Protein AF-V4VYZ8-F1 (afdb_monomer_lite)

Secondary structure (DSSP, 8-state):
-HHHHHHTTTT-B-TTS-B-----SSHIIIIIHHHTTBPTTSS--EEEEEEEEESS---HHHHIIIIITSSHHHHHHHT-TT-SEEEEEEEEETTEEEEEEEEE-SPTT--PPBTGGGPPP--SS-SSSS-SS----------SSHHHHHHHHHHHHHHHHHHHHTT-

Foldseek 3Di:
DLQVQCVQQAPQADPVQARPDDDFQQCVQVPQCVVFQWDPPQWFGKGKDWFGKDLDDDDPVCCCCVTQPVDPVSVVVVVDPQFDDKDKDWDDDDRMITIMMMTGNTDPPTDTAGHPRRDTDDDLADRPDDHRHGPPPPPPPPDPPPPVVVVVVVVVVVVVVVVVVVVD

Organism: Citrus clementina (NCBI:txid85681)

Radius of gyration: 27.03 Å; chains: 1; bounding box: 76×63×49 Å

pLDDT: mean 80.2, std 10.97, range [46.59, 92.06]

Structure (mmCIF, N/CA/C/O backbone):
data_AF-V4VYZ8-F1
#
_entry.id   AF-V4VYZ8-F1
#
loop_
_atom_site.group_PDB
_atom_site.id
_atom_site.type_symbol
_atom_site.label_atom_id
_atom_site.label_alt_id
_atom_site.label_comp_id
_atom_site.label_asym_id
_atom_site.label_entity_id
_atom_site.label_seq_id
_atom_site.pdbx_PDB_ins_code
_atom_site.Cartn_x
_atom_site.Cartn_y
_atom_site.Cartn_z
_atom_site.occupancy
_atom_site.B_iso_or_equiv
_atom_site.auth_seq_id
_atom_site.auth_comp_id
_atom_site.auth_asym_id
_atom_site.auth_atom_id
_atom_site.pdbx_PDB_model_num
ATOM 1 N N . MET A 1 1 ? 2.448 -3.365 -4.002 1.00 84.00 1 MET A N 1
ATOM 2 C CA . MET A 1 1 ? 1.424 -2.554 -4.696 1.00 84.00 1 MET A CA 1
ATOM 3 C C . MET A 1 1 ? 0.827 -1.439 -3.839 1.00 84.00 1 MET A C 1
ATOM 5 O O . MET A 1 1 ? 0.360 -0.461 -4.404 1.00 84.00 1 MET A O 1
ATOM 9 N N . ALA A 1 2 ? 0.881 -1.515 -2.498 1.00 87.19 2 ALA A N 1
ATOM 10 C CA . ALA A 1 2 ? 0.388 -0.448 -1.611 1.00 87.19 2 ALA A CA 1
ATOM 11 C C . ALA A 1 2 ? 0.913 0.956 -1.974 1.00 87.19 2 ALA A C 1
ATOM 13 O O . ALA A 1 2 ? 0.204 1.947 -1.817 1.00 87.19 2 ALA A O 1
ATOM 14 N N . LEU A 1 3 ? 2.151 1.030 -2.482 1.00 88.44 3 LEU A N 1
ATOM 15 C CA . LEU A 1 3 ? 2.776 2.279 -2.901 1.00 88.44 3 LEU A CA 1
ATOM 16 C C . LEU A 1 3 ? 1.971 2.998 -3.997 1.00 88.44 3 LEU A C 1
ATOM 18 O O . LEU A 1 3 ? 1.703 4.188 -3.852 1.00 88.44 3 LEU A O 1
ATOM 22 N N . GLN A 1 4 ? 1.542 2.277 -5.040 1.00 87.00 4 GLN A N 1
ATOM 23 C CA . GLN A 1 4 ? 0.766 2.849 -6.147 1.00 87.00 4 GLN A CA 1
ATOM 24 C C . GLN A 1 4 ? -0.618 3.315 -5.688 1.00 87.00 4 GLN A C 1
ATOM 26 O O . GLN A 1 4 ? -1.035 4.428 -6.001 1.00 87.00 4 GLN A O 1
ATOM 31 N N . TYR A 1 5 ? -1.290 2.507 -4.868 1.00 89.06 5 TYR A N 1
ATOM 32 C CA . TYR A 1 5 ? -2.609 2.843 -4.333 1.00 89.06 5 TYR A CA 1
ATOM 33 C C . TYR A 1 5 ? -2.597 4.134 -3.509 1.00 89.06 5 TYR A C 1
ATOM 35 O O . TYR A 1 5 ? -3.435 5.015 -3.689 1.00 89.06 5 TYR A O 1
ATOM 43 N N . VAL A 1 6 ? -1.604 4.290 -2.630 1.00 89.06 6 VAL A N 1
ATOM 44 C CA . VAL A 1 6 ? -1.478 5.503 -1.814 1.00 89.06 6 VAL A CA 1
ATOM 45 C C . VAL A 1 6 ? -1.038 6.711 -2.647 1.00 89.06 6 VAL A C 1
ATOM 47 O O . VAL A 1 6 ? -1.403 7.843 -2.320 1.00 89.06 6 VAL A O 1
ATOM 50 N N . GLU A 1 7 ? -0.297 6.507 -3.740 1.00 86.62 7 GLU A N 1
ATOM 51 C CA . GLU A 1 7 ? 0.106 7.594 -4.638 1.00 86.62 7 GLU A CA 1
ATOM 52 C C . GLU A 1 7 ? -1.104 8.303 -5.274 1.00 86.62 7 GLU A C 1
ATOM 54 O O . GLU A 1 7 ? -1.065 9.523 -5.447 1.00 86.62 7 GLU A O 1
ATOM 59 N N . LEU A 1 8 ? -2.220 7.597 -5.498 1.00 87.50 8 LEU A N 1
ATOM 60 C CA . LEU A 1 8 ? -3.481 8.195 -5.967 1.00 87.50 8 LEU A CA 1
ATOM 61 C C . LEU A 1 8 ? -4.099 9.187 -4.961 1.00 87.50 8 LEU A C 1
ATOM 63 O O . LEU A 1 8 ? -4.915 10.031 -5.321 1.00 87.50 8 LEU A O 1
ATOM 67 N N . CYS A 1 9 ? -3.682 9.128 -3.697 1.00 87.62 9 CYS A N 1
ATOM 68 C CA . CYS A 1 9 ? -4.161 9.971 -2.600 1.00 87.62 9 CYS A CA 1
ATOM 69 C C . CYS A 1 9 ? -3.189 11.071 -2.179 1.00 87.62 9 CYS A C 1
ATOM 71 O O . CYS A 1 9 ? -3.380 11.732 -1.150 1.00 87.62 9 CYS A O 1
ATOM 73 N N . LYS A 1 10 ? -2.118 11.252 -2.944 1.00 82.19 10 LYS A N 1
ATOM 74 C CA . LYS A 1 10 ? -1.016 12.145 -2.622 1.00 82.19 10 LYS A CA 1
ATOM 75 C C . LYS A 1 10 ? -1.493 13.573 -2.328 1.00 82.19 10 LYS A C 1
ATOM 77 O O . LYS A 1 10 ? -2.158 14.206 -3.137 1.00 82.19 10 LYS A O 1
ATOM 82 N N . GLY A 1 11 ? -1.117 14.089 -1.155 1.00 79.94 11 GLY A N 1
ATOM 83 C CA . GLY A 1 11 ? -1.445 15.454 -0.722 1.00 79.94 11 GLY A CA 1
ATOM 84 C C . GLY A 1 11 ? -2.822 15.632 -0.069 1.00 79.94 11 GLY A C 1
ATOM 85 O O . GLY A 1 11 ? -3.080 16.695 0.485 1.00 79.94 11 GLY A O 1
ATOM 86 N N . ASN A 1 12 ? -3.668 14.598 -0.025 1.00 84.62 12 ASN A N 1
ATOM 87 C CA . ASN A 1 12 ? -5.035 14.688 0.509 1.00 84.62 12 ASN A CA 1
ATOM 88 C C . ASN A 1 12 ? -5.141 14.346 2.005 1.00 84.62 12 ASN A C 1
ATOM 90 O O . ASN A 1 12 ? -6.120 13.740 2.443 1.00 84.62 12 ASN A O 1
ATOM 94 N N . CYS A 1 13 ? -4.135 14.715 2.804 1.00 87.31 13 CYS A N 1
ATOM 95 C CA . CYS A 1 13 ? -4.189 14.543 4.255 1.00 87.31 13 CYS A CA 1
ATOM 96 C C . CYS A 1 13 ? -4.755 15.798 4.927 1.00 87.31 13 CYS A C 1
ATOM 98 O O . CYS A 1 13 ? -4.120 16.851 4.924 1.00 87.31 13 CYS A O 1
ATOM 100 N N . SER A 1 14 ? -5.947 15.689 5.511 1.00 83.12 14 SER A N 1
ATOM 101 C CA . SER A 1 14 ? -6.585 16.796 6.234 1.00 83.12 14 SER A CA 1
ATOM 102 C C . SER A 1 14 ? -6.028 16.962 7.655 1.00 83.12 14 SER A C 1
ATOM 104 O O . SER A 1 14 ? -5.515 16.017 8.258 1.00 83.12 14 SER A O 1
ATOM 106 N N . THR A 1 15 ? -6.217 18.147 8.245 1.00 75.25 15 THR A N 1
ATOM 107 C CA . THR A 1 15 ? -5.827 18.470 9.635 1.00 75.25 15 THR A CA 1
ATOM 108 C C . THR A 1 15 ? -6.418 17.497 10.668 1.00 75.25 15 THR A C 1
ATOM 110 O O . THR A 1 15 ? -5.839 17.288 11.731 1.00 75.25 15 THR A O 1
ATOM 113 N N . GLY A 1 16 ? -7.540 16.842 10.346 1.00 73.69 16 GLY A N 1
ATOM 114 C CA . GLY A 1 16 ? -8.188 15.823 11.177 1.00 73.69 16 GLY A CA 1
ATOM 115 C C . GLY A 1 16 ? -7.572 14.419 11.099 1.00 73.69 16 GLY A C 1
ATOM 116 O O . GLY A 1 16 ? -8.163 13.479 11.637 1.00 73.69 16 GLY A O 1
ATOM 117 N N . ASN A 1 17 ? -6.415 14.249 10.439 1.00 80.38 17 ASN A N 1
ATOM 118 C CA . ASN A 1 17 ? -5.790 12.948 10.143 1.00 80.38 17 ASN A CA 1
ATOM 119 C C . ASN A 1 17 ? -6.661 12.034 9.260 1.00 80.38 17 ASN A C 1
ATOM 121 O O . ASN A 1 17 ? -6.479 10.815 9.239 1.00 80.38 17 ASN A O 1
ATOM 125 N N . ALA A 1 18 ? -7.636 12.621 8.564 1.00 82.00 18 ALA A N 1
ATOM 126 C CA . ALA A 1 18 ? -8.493 11.927 7.618 1.00 82.00 18 ALA A CA 1
ATOM 127 C C . ALA A 1 18 ? -7.945 12.116 6.206 1.00 82.00 18 ALA A C 1
ATOM 129 O O . ALA A 1 18 ? -7.524 13.219 5.834 1.00 82.00 18 ALA A O 1
ATOM 130 N N . VAL A 1 19 ? -7.972 11.042 5.426 1.00 86.56 19 VAL A N 1
ATOM 131 C CA . VAL A 1 19 ? -7.600 11.090 4.018 1.00 86.56 19 VAL A CA 1
ATOM 132 C C . VAL A 1 19 ? -8.840 11.457 3.211 1.00 86.56 19 VAL A C 1
ATOM 134 O O . VAL A 1 19 ? -9.833 10.736 3.255 1.00 86.56 19 VAL A O 1
ATOM 137 N N . ASN A 1 20 ? -8.801 12.578 2.493 1.00 82.38 20 ASN A N 1
ATOM 138 C CA . ASN A 1 20 ? -9.898 13.004 1.621 1.00 82.38 20 ASN A CA 1
ATOM 139 C C . ASN A 1 20 ? -9.687 12.479 0.195 1.00 82.38 20 ASN A C 1
ATOM 141 O O . ASN A 1 20 ? -9.539 13.241 -0.755 1.00 82.38 20 ASN A O 1
ATOM 145 N N . CYS A 1 21 ? -9.573 11.163 0.068 1.00 84.94 21 CYS A N 1
ATOM 146 C CA . CYS A 1 21 ? -9.483 10.467 -1.206 1.00 84.94 21 CYS A CA 1
ATOM 147 C C . CYS A 1 21 ? -10.132 9.091 -1.054 1.00 84.94 21 CYS A C 1
ATOM 149 O O . CYS A 1 21 ? -10.183 8.528 0.045 1.00 84.94 21 CYS A O 1
ATOM 151 N N . LYS A 1 22 ? -10.574 8.527 -2.170 1.00 84.31 22 LYS A N 1
ATOM 152 C CA . LYS A 1 22 ? -10.991 7.135 -2.235 1.00 84.31 22 LYS A CA 1
ATOM 153 C C . LYS A 1 22 ? -10.562 6.586 -3.593 1.00 84.31 22 LYS A C 1
ATOM 155 O O . LYS A 1 22 ? -11.306 6.769 -4.554 1.00 84.31 22 LYS A O 1
ATOM 160 N N . PRO A 1 23 ? -9.351 6.011 -3.704 1.00 85.81 23 PRO A N 1
ATOM 161 C CA . PRO A 1 23 ? -8.974 5.309 -4.917 1.00 85.81 23 PRO A CA 1
ATOM 162 C C . PRO A 1 23 ? -9.908 4.110 -5.116 1.00 85.81 23 PRO A C 1
ATOM 164 O O . PRO A 1 23 ? -10.470 3.626 -4.121 1.00 85.81 23 PRO A O 1
ATOM 167 N N . PRO A 1 24 ? -10.083 3.634 -6.356 1.00 87.62 24 PRO A N 1
ATOM 168 C CA . PRO A 1 24 ? -10.850 2.423 -6.608 1.00 87.62 24 PRO A CA 1
ATOM 169 C C . PRO A 1 24 ? -10.262 1.259 -5.807 1.00 87.62 24 PRO A C 1
ATOM 171 O O . PRO A 1 24 ? -9.043 1.105 -5.701 1.00 87.62 24 PRO A O 1
ATOM 174 N N . GLU A 1 25 ? -11.131 0.507 -5.137 1.00 83.62 25 GLU A N 1
ATOM 175 C CA . GLU A 1 25 ? -10.702 -0.521 -4.183 1.00 83.62 25 GLU A CA 1
ATOM 176 C C . GLU A 1 25 ? -10.217 -1.783 -4.912 1.00 83.62 25 GLU A C 1
ATOM 178 O O . GLU A 1 25 ? -9.406 -2.512 -4.358 1.00 83.62 25 GLU A O 1
ATOM 183 N N . ASP A 1 26 ? -10.662 -1.983 -6.149 1.00 81.25 26 ASP A N 1
ATOM 184 C CA . ASP A 1 26 ? -10.471 -3.121 -7.053 1.00 81.25 26 ASP A CA 1
ATOM 185 C C . ASP A 1 26 ? -9.275 -2.98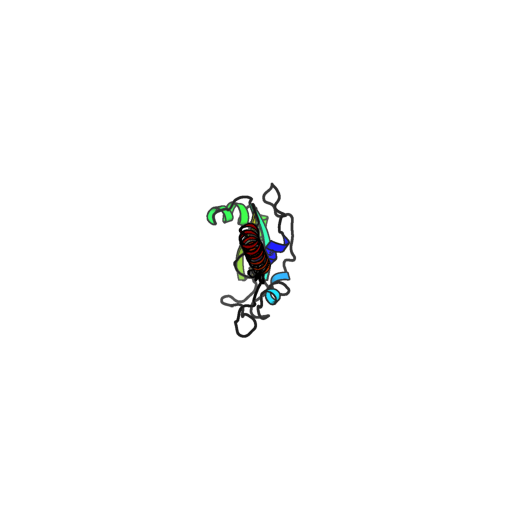7 -8.018 1.00 81.25 26 ASP A C 1
ATOM 187 O O . ASP A 1 26 ? -8.848 -3.972 -8.621 1.00 81.25 26 ASP A O 1
ATOM 191 N N . ASP A 1 27 ? -8.645 -1.809 -8.092 1.00 81.44 27 ASP A N 1
ATOM 192 C CA . ASP A 1 27 ? -7.537 -1.529 -9.021 1.00 81.44 27 ASP A CA 1
ATOM 193 C C . ASP A 1 27 ? -6.265 -2.368 -8.767 1.00 81.44 27 ASP A C 1
ATOM 195 O O . ASP A 1 27 ? -5.351 -2.382 -9.593 1.00 81.44 27 ASP A O 1
ATOM 199 N N . PHE A 1 28 ? -6.140 -3.076 -7.640 1.00 83.75 28 PHE A N 1
ATOM 200 C CA . PHE A 1 28 ? -4.911 -3.818 -7.335 1.00 83.75 28 PHE A CA 1
ATOM 201 C C . PHE A 1 28 ? -4.620 -4.936 -8.320 1.00 83.75 28 PHE A C 1
ATOM 203 O O . PHE A 1 28 ? -3.494 -5.021 -8.809 1.00 83.75 28 PHE A O 1
ATOM 210 N N . THR A 1 29 ? -5.602 -5.792 -8.583 1.00 82.12 29 THR A N 1
ATOM 211 C CA . THR A 1 29 ? -5.395 -6.954 -9.447 1.00 82.12 29 THR A CA 1
ATOM 212 C C . THR A 1 29 ? -5.380 -6.529 -10.911 1.00 82.12 29 THR A C 1
ATOM 214 O O . THR A 1 29 ? -4.509 -6.961 -11.652 1.00 82.12 29 THR A O 1
ATOM 217 N N . GLU A 1 30 ? -6.276 -5.635 -11.329 1.00 81.62 30 GLU A N 1
ATOM 218 C CA . GLU A 1 30 ? -6.447 -5.317 -12.753 1.00 81.62 30 GLU A CA 1
ATOM 219 C C . GLU A 1 30 ? -5.548 -4.179 -13.254 1.00 81.62 30 GLU A C 1
ATOM 221 O O . GLU A 1 30 ? -5.225 -4.131 -14.440 1.00 81.62 30 GLU A O 1
ATOM 226 N N . VAL A 1 31 ? -5.110 -3.273 -12.370 1.00 85.44 31 VAL A N 1
ATOM 227 C CA . VAL A 1 31 ? -4.339 -2.080 -12.755 1.00 85.44 31 VAL A CA 1
ATOM 228 C C . VAL A 1 31 ? -2.935 -2.108 -12.163 1.00 85.44 31 VAL A C 1
ATOM 230 O O . VAL A 1 31 ? -1.953 -1.996 -12.898 1.00 85.44 31 VAL A O 1
ATOM 233 N N . PHE A 1 32 ? -2.789 -2.238 -10.845 1.00 87.12 32 PHE A N 1
ATOM 234 C CA . PHE A 1 32 ? -1.477 -2.086 -10.207 1.00 87.12 32 PHE A CA 1
ATOM 235 C C . PHE A 1 32 ? -0.578 -3.299 -10.414 1.00 87.12 32 PHE A C 1
ATOM 237 O O . PHE A 1 32 ? 0.606 -3.123 -10.675 1.00 87.12 32 PHE A O 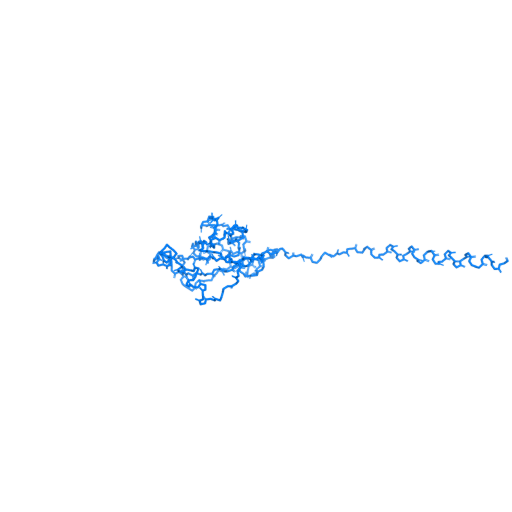1
ATOM 244 N N . ALA A 1 33 ? -1.109 -4.515 -10.342 1.00 86.12 33 ALA A N 1
ATOM 245 C CA . ALA A 1 33 ? -0.339 -5.736 -10.549 1.00 86.12 33 ALA A CA 1
ATOM 246 C C . ALA A 1 33 ? 0.336 -5.819 -11.925 1.00 86.12 33 ALA A 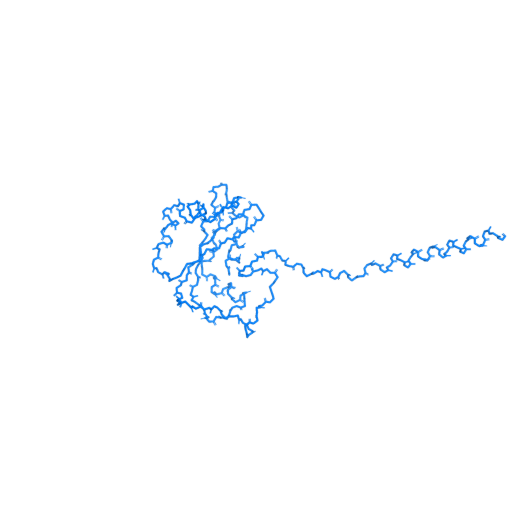C 1
ATOM 248 O O . ALA A 1 33 ? 1.565 -5.938 -11.942 1.00 86.12 33 ALA A O 1
ATOM 249 N N . PRO A 1 34 ? -0.374 -5.645 -13.059 1.00 85.06 34 PRO A N 1
ATOM 250 C CA . PRO A 1 34 ? 0.279 -5.655 -14.367 1.00 85.06 34 PRO A CA 1
ATOM 251 C C . PRO A 1 34 ? 1.248 -4.476 -14.529 1.00 85.06 34 PRO A C 1
ATOM 253 O O . PRO A 1 34 ? 2.357 -4.645 -15.029 1.00 85.06 34 PRO A O 1
ATOM 256 N N . ASN A 1 35 ? 0.917 -3.289 -14.003 1.00 85.62 35 ASN A N 1
ATOM 257 C CA . ASN A 1 35 ? 1.849 -2.151 -13.984 1.00 85.62 35 ASN A CA 1
ATOM 258 C C . ASN A 1 35 ? 3.092 -2.392 -13.115 1.00 85.62 35 ASN A C 1
ATOM 260 O O . ASN A 1 35 ? 4.078 -1.660 -13.223 1.00 85.62 35 ASN A O 1
ATOM 264 N N . CYS A 1 36 ? 3.035 -3.390 -12.238 1.00 84.75 36 CYS A N 1
ATOM 265 C CA . CYS A 1 36 ? 4.126 -3.826 -11.390 1.00 84.75 36 CYS A CA 1
ATOM 266 C C . CYS A 1 36 ? 4.858 -5.060 -11.917 1.00 84.75 36 CYS A C 1
ATOM 268 O O . CYS A 1 36 ? 5.765 -5.529 -11.227 1.00 84.75 36 CYS A O 1
ATOM 270 N N . GLY A 1 37 ? 4.527 -5.517 -13.129 1.00 86.88 37 GLY A N 1
ATOM 271 C CA . GLY A 1 37 ? 5.139 -6.681 -13.760 1.00 86.88 37 GLY A CA 1
ATOM 272 C C . GLY A 1 37 ? 4.810 -7.964 -13.018 1.00 86.88 37 GLY A C 1
ATOM 273 O O . GLY A 1 37 ? 5.697 -8.783 -12.806 1.00 86.88 37 GLY A O 1
ATOM 274 N N . VAL A 1 38 ? 3.591 -8.066 -12.492 1.00 87.88 38 VAL A N 1
ATOM 275 C CA . VAL A 1 38 ? 3.093 -9.279 -11.858 1.00 87.88 38 VAL A CA 1
ATOM 276 C C . VAL A 1 38 ? 2.190 -10.008 -12.839 1.00 87.88 38 VAL A C 1
ATOM 278 O O . VAL A 1 38 ? 1.202 -9.438 -13.307 1.00 87.88 38 VAL A O 1
ATOM 281 N N . GLU A 1 39 ? 2.473 -11.289 -13.045 1.00 83.38 39 GLU A N 1
ATOM 282 C CA . GLU A 1 39 ? 1.691 -12.149 -13.919 1.00 83.38 39 GLU A CA 1
ATOM 283 C C . GLU A 1 39 ? 0.326 -12.445 -13.278 1.00 83.38 39 GLU A C 1
ATOM 285 O O . GLU A 1 39 ? 0.220 -12.926 -12.142 1.00 83.38 39 GLU A O 1
ATOM 290 N N . LEU A 1 40 ? -0.755 -12.157 -14.000 1.00 79.50 40 LEU A N 1
ATOM 291 C CA . LEU A 1 40 ? -2.109 -12.503 -13.573 1.00 79.50 40 LEU A CA 1
ATOM 292 C C . LEU A 1 40 ? -2.501 -13.892 -14.104 1.00 79.50 40 LEU A C 1
ATOM 294 O O . LEU A 1 40 ? -2.200 -14.192 -15.258 1.00 79.50 40 LEU A O 1
ATOM 298 N N . PRO A 1 41 ? -3.234 -14.724 -13.331 1.00 73.56 41 PRO A N 1
ATOM 299 C CA . PRO A 1 41 ? -3.775 -14.499 -11.986 1.00 73.56 41 PRO A CA 1
ATOM 300 C C . PRO A 1 41 ? -2.973 -15.263 -10.911 1.00 73.56 41 PRO A C 1
ATOM 302 O O . PRO A 1 41 ? -3.466 -16.217 -10.308 1.00 73.56 41 PRO A O 1
ATOM 305 N N . THR A 1 42 ? -1.712 -14.891 -10.672 1.00 77.31 42 THR A N 1
ATOM 306 C CA . THR A 1 42 ? -0.840 -15.637 -9.733 1.00 77.31 42 THR A CA 1
ATOM 307 C C . THR A 1 42 ? -1.192 -15.438 -8.257 1.00 77.31 42 THR A C 1
ATOM 309 O O . THR A 1 42 ? -0.740 -16.198 -7.401 1.00 77.31 42 THR A O 1
ATOM 312 N N . PHE A 1 43 ? -2.046 -14.462 -7.952 1.00 76.25 43 PHE A N 1
ATOM 313 C CA . PHE A 1 43 ? -2.592 -14.187 -6.626 1.00 76.25 43 PHE A CA 1
ATOM 314 C C . PHE A 1 43 ? -4.084 -13.806 -6.740 1.00 76.25 43 PHE A C 1
ATOM 316 O O . PHE A 1 43 ? -4.580 -13.539 -7.835 1.00 76.25 43 PHE A O 1
ATOM 323 N N . GLY A 1 44 ? -4.810 -13.852 -5.617 1.00 81.25 44 GLY A N 1
ATOM 324 C CA . GLY A 1 44 ? -6.258 -13.594 -5.566 1.00 81.25 44 GLY A CA 1
ATOM 325 C C . GLY A 1 44 ? -6.656 -12.130 -5.797 1.00 81.25 44 GLY A C 1
ATOM 326 O O . GLY A 1 44 ? -5.835 -11.281 -6.153 1.00 81.25 44 GLY A O 1
ATOM 327 N N . THR A 1 45 ? -7.928 -11.817 -5.560 1.00 86.75 45 THR A N 1
ATOM 328 C CA . THR A 1 45 ? -8.420 -10.437 -5.590 1.00 86.75 45 THR A CA 1
ATOM 329 C C . THR A 1 45 ? -7.844 -9.693 -4.399 1.00 86.75 45 THR A C 1
ATOM 331 O O . THR A 1 45 ? -8.027 -10.109 -3.253 1.00 86.75 45 THR A O 1
ATOM 334 N N . ILE A 1 46 ? -7.166 -8.576 -4.658 1.00 88.06 46 ILE A N 1
ATOM 335 C CA . ILE A 1 46 ? -6.707 -7.680 -3.600 1.00 88.06 46 ILE A CA 1
ATOM 336 C C . ILE A 1 46 ? -7.591 -6.442 -3.599 1.00 88.06 46 ILE A C 1
ATOM 338 O O . ILE A 1 46 ? -7.775 -5.812 -4.636 1.00 88.06 46 ILE A O 1
ATOM 342 N N . THR A 1 47 ? -8.093 -6.067 -2.426 1.00 89.38 47 THR A N 1
ATOM 343 C CA . THR A 1 47 ? -8.772 -4.789 -2.222 1.00 89.38 47 THR A CA 1
ATOM 344 C C . THR A 1 47 ? -7.990 -3.888 -1.286 1.00 89.38 47 THR A C 1
ATOM 346 O O . THR A 1 47 ? -7.313 -4.358 -0.370 1.00 89.38 47 THR A O 1
ATOM 349 N N . GLY A 1 48 ? -8.056 -2.575 -1.507 1.00 90.12 48 GLY A N 1
ATOM 350 C CA . GLY A 1 48 ? -7.393 -1.590 -0.654 1.00 90.12 48 GLY A CA 1
ATOM 351 C C . GLY A 1 48 ? -8.352 -0.592 -0.027 1.00 90.12 48 GLY A C 1
ATOM 352 O O . GLY A 1 48 ? -9.311 -0.154 -0.655 1.00 90.12 48 GLY A O 1
ATOM 353 N N . HIS A 1 49 ? -8.045 -0.173 1.202 1.00 90.75 49 HIS A N 1
ATOM 354 C CA . HIS A 1 49 ? -8.751 0.905 1.888 1.00 90.75 49 HIS A CA 1
ATOM 355 C C . HIS A 1 49 ? -7.778 1.865 2.568 1.00 90.75 49 HIS A C 1
ATOM 357 O O . HIS A 1 49 ? -6.916 1.468 3.356 1.00 90.75 49 HIS A O 1
ATOM 363 N N . MET A 1 50 ? -7.960 3.161 2.327 1.00 90.00 50 MET A N 1
ATOM 364 C CA . MET A 1 50 ? -7.275 4.209 3.083 1.00 90.00 50 MET A CA 1
ATOM 365 C C . MET A 1 50 ? -7.867 4.310 4.492 1.00 90.00 50 MET A C 1
ATOM 367 O O . MET A 1 50 ? -9.062 4.553 4.653 1.00 90.00 50 MET A O 1
ATOM 371 N N . VAL A 1 51 ? -7.028 4.159 5.517 1.00 90.31 51 VAL A N 1
ATOM 372 C CA . VAL A 1 51 ? -7.470 4.175 6.926 1.00 90.31 51 VAL A CA 1
ATOM 373 C C . VAL A 1 51 ? -7.081 5.451 7.662 1.00 90.31 51 VAL A C 1
ATOM 375 O O . VAL A 1 51 ? -7.724 5.829 8.638 1.00 90.31 51 VAL A O 1
ATOM 378 N N . GLY A 1 52 ? -6.069 6.172 7.180 1.00 89.94 52 GLY A N 1
ATOM 379 C CA . GLY A 1 52 ? -5.715 7.457 7.763 1.00 89.94 52 GLY A CA 1
ATOM 380 C C . GLY A 1 52 ? -4.402 8.023 7.257 1.00 89.94 52 GLY A C 1
ATOM 381 O O . GLY A 1 52 ? -3.674 7.409 6.477 1.00 89.94 52 GLY A O 1
ATOM 382 N N . CYS A 1 53 ? -4.092 9.219 7.739 1.00 91.56 53 CYS A N 1
ATOM 383 C CA . CYS A 1 53 ? -2.804 9.852 7.518 1.00 91.56 53 CYS A CA 1
ATOM 384 C C . CYS A 1 53 ? -2.352 10.622 8.761 1.00 91.56 53 CYS A C 1
ATOM 386 O O . CYS A 1 53 ? -3.165 10.986 9.610 1.00 91.56 53 CYS A O 1
ATOM 388 N N . LYS A 1 54 ? -1.048 10.857 8.895 1.00 91.00 54 LYS A N 1
ATOM 389 C CA . LYS A 1 54 ? -0.441 11.587 10.015 1.00 91.00 54 LYS A CA 1
ATOM 390 C C . LYS A 1 54 ? 0.670 12.486 9.509 1.00 91.00 54 LYS A C 1
ATOM 392 O O . LYS A 1 54 ? 1.432 12.089 8.641 1.00 91.00 54 LYS A O 1
ATOM 397 N N . THR A 1 55 ? 0.822 13.675 10.078 1.00 89.50 55 THR A N 1
ATOM 398 C CA . THR A 1 55 ? 1.921 14.587 9.706 1.00 89.50 55 THR A CA 1
ATOM 399 C C . THR A 1 55 ? 3.284 14.129 10.227 1.00 89.50 55 THR A C 1
ATOM 401 O O . THR A 1 55 ? 4.325 14.469 9.672 1.00 89.50 55 THR A O 1
ATOM 404 N N . LYS A 1 56 ? 3.287 13.333 11.298 1.00 88.88 56 LYS A N 1
ATOM 405 C CA . LYS A 1 56 ? 4.484 12.725 11.879 1.00 88.88 56 LYS A CA 1
ATOM 406 C C . LYS A 1 56 ? 4.432 11.216 11.718 1.00 88.88 56 LYS A C 1
ATOM 408 O O . LYS A 1 56 ? 3.351 10.627 11.721 1.00 88.88 56 LYS A O 1
ATOM 413 N N . TYR A 1 57 ? 5.611 10.615 11.611 1.00 89.81 57 TYR A N 1
ATOM 414 C CA . TYR A 1 57 ? 5.750 9.170 11.670 1.00 89.81 57 TYR A CA 1
ATOM 415 C C . TYR A 1 57 ? 5.210 8.662 13.010 1.00 89.81 57 TYR A C 1
ATOM 417 O O . TYR A 1 57 ? 5.436 9.285 14.050 1.00 89.81 57 TYR A O 1
ATOM 425 N N . LEU A 1 58 ? 4.490 7.543 12.970 1.00 91.62 58 LEU A N 1
ATOM 426 C CA . LEU A 1 58 ? 4.031 6.833 14.154 1.00 91.62 58 LEU A CA 1
ATOM 427 C C . LEU A 1 58 ? 4.686 5.462 14.183 1.00 91.62 58 LEU A C 1
ATOM 429 O O . LEU A 1 58 ? 4.702 4.756 13.177 1.00 91.62 58 LEU A O 1
ATOM 433 N N . GLU A 1 59 ? 5.177 5.081 15.355 1.00 90.94 59 GLU A N 1
ATOM 434 C CA . GLU A 1 59 ? 5.640 3.720 15.586 1.00 90.94 59 GLU A CA 1
ATOM 435 C C . GLU A 1 59 ? 4.485 2.718 15.440 1.00 90.94 59 GLU A C 1
ATOM 437 O O . GLU A 1 59 ? 3.339 3.066 15.748 1.00 90.94 59 GLU A O 1
ATOM 442 N N . PRO A 1 60 ? 4.756 1.466 15.027 1.00 87.50 60 PRO A N 1
ATOM 443 C CA . PRO A 1 60 ? 3.714 0.473 14.756 1.00 87.50 60 PRO A CA 1
ATOM 444 C C . PRO A 1 60 ? 2.700 0.272 15.894 1.00 87.50 60 PRO A C 1
ATOM 446 O O . PRO A 1 60 ? 1.501 0.181 15.642 1.00 87.50 60 PRO A O 1
ATOM 449 N N . SER A 1 61 ? 3.156 0.270 17.151 1.00 88.25 61 SER A N 1
ATOM 450 C CA . SER A 1 61 ? 2.297 0.106 18.335 1.00 88.25 61 SER A CA 1
ATOM 451 C C . SER A 1 61 ? 1.275 1.239 18.485 1.00 88.25 61 SER A C 1
ATOM 453 O O . SER A 1 61 ? 0.105 0.995 18.773 1.00 88.25 61 SER A O 1
ATOM 455 N N . ARG A 1 62 ? 1.701 2.483 18.238 1.00 91.81 62 ARG A N 1
ATOM 456 C CA . ARG A 1 62 ? 0.837 3.673 18.225 1.00 91.81 62 ARG A CA 1
ATOM 457 C C . ARG A 1 62 ? -0.053 3.691 16.990 1.00 91.81 62 ARG A C 1
ATOM 459 O O . ARG A 1 62 ? -1.232 4.004 17.097 1.00 91.81 62 ARG A O 1
ATOM 466 N N . ALA A 1 63 ? 0.498 3.348 15.827 1.00 90.31 63 ALA A N 1
ATOM 467 C CA . ALA A 1 63 ? -0.228 3.349 14.563 1.00 90.31 63 ALA A CA 1
ATOM 468 C C . ALA A 1 63 ? -1.419 2.383 14.585 1.00 90.31 63 ALA A C 1
ATOM 470 O O . ALA A 1 63 ? -2.471 2.713 14.038 1.00 90.31 63 ALA A O 1
ATOM 471 N N . PHE A 1 64 ? -1.293 1.239 15.266 1.00 88.81 64 PHE A N 1
ATOM 472 C CA . PHE A 1 64 ? -2.410 0.320 15.455 1.00 88.81 64 PHE A CA 1
ATOM 473 C C . PHE A 1 64 ? -3.614 1.036 16.082 1.00 88.81 64 PHE A C 1
ATOM 475 O O . PHE A 1 64 ? -4.659 1.142 15.446 1.00 88.81 64 PHE A O 1
ATOM 482 N N . SER A 1 65 ? -3.449 1.616 17.270 1.00 90.00 65 SER A N 1
ATOM 483 C CA . SER A 1 65 ? -4.543 2.276 17.996 1.00 90.00 65 SER A CA 1
ATOM 484 C C . SER A 1 65 ? -4.988 3.598 17.362 1.00 90.00 65 SER A C 1
ATOM 486 O O . SER A 1 65 ? -6.181 3.871 17.260 1.00 90.00 65 SER A O 1
ATOM 488 N N . ASP A 1 66 ? -4.039 4.418 16.907 1.00 89.38 66 ASP A N 1
ATOM 489 C CA . ASP A 1 66 ? -4.302 5.801 16.486 1.00 89.38 66 ASP A CA 1
ATOM 490 C C . ASP A 1 66 ? -4.722 5.925 15.014 1.00 89.38 66 ASP A C 1
ATOM 492 O O . ASP A 1 66 ? -5.164 7.004 14.588 1.00 89.38 66 ASP A O 1
ATOM 496 N N . VAL A 1 67 ? -4.526 4.861 14.225 1.00 89.25 67 VAL A N 1
ATOM 497 C CA . VAL A 1 67 ? -4.803 4.834 12.784 1.00 89.25 67 VAL A CA 1
ATOM 498 C C . VAL A 1 67 ? -5.612 3.602 12.389 1.00 89.25 67 VAL A C 1
ATOM 500 O O . VAL A 1 67 ? -6.704 3.764 11.852 1.00 89.25 67 VAL A O 1
ATOM 503 N N . LEU A 1 68 ? -5.123 2.387 12.658 1.00 88.50 68 LEU A N 1
ATOM 504 C CA . LEU A 1 68 ? -5.744 1.161 12.134 1.00 88.50 68 LEU A CA 1
ATOM 505 C C . LEU A 1 68 ? -7.074 0.814 12.822 1.00 88.50 68 LEU A C 1
ATOM 507 O O . LEU A 1 68 ? -8.003 0.365 12.158 1.00 88.50 68 LEU A O 1
ATOM 511 N N . VAL A 1 69 ? -7.189 1.044 14.134 1.00 89.62 69 VAL A N 1
ATOM 512 C CA . VAL A 1 69 ? -8.406 0.774 14.929 1.00 89.62 69 VAL A CA 1
ATOM 513 C C . VAL A 1 69 ? -8.951 2.020 15.630 1.00 89.62 69 VAL A C 1
ATOM 515 O O . VAL A 1 69 ? -9.604 1.923 16.667 1.00 89.62 69 VAL A O 1
ATOM 518 N N . LYS A 1 70 ? -8.712 3.202 15.049 1.00 87.25 70 LYS A N 1
ATOM 519 C CA . LYS A 1 70 ? -9.104 4.502 15.622 1.00 87.25 70 LYS A CA 1
ATOM 520 C C . LYS A 1 70 ? -10.596 4.586 15.969 1.00 87.25 70 LYS A C 1
ATOM 522 O O . LYS A 1 70 ? -10.971 5.225 16.950 1.00 87.25 70 LYS A O 1
ATOM 527 N N . ASP A 1 71 ? -11.453 3.990 15.144 1.00 85.44 71 ASP A N 1
ATOM 528 C CA . ASP A 1 71 ? -12.900 4.015 15.323 1.00 85.44 71 ASP A CA 1
ATOM 529 C C . ASP A 1 71 ? -13.558 2.674 14.963 1.00 85.44 71 ASP A C 1
ATOM 531 O O . ASP A 1 71 ? -12.940 1.752 14.423 1.00 85.44 71 ASP A O 1
ATOM 535 N N . LYS A 1 72 ? -14.856 2.561 15.276 1.00 86.31 72 LYS A N 1
ATOM 536 C CA . LYS A 1 72 ? -15.640 1.343 15.025 1.00 86.31 72 LYS A CA 1
ATOM 537 C C . LYS A 1 72 ? -15.711 0.979 13.541 1.00 86.31 72 LYS A C 1
ATOM 539 O O . LYS A 1 72 ? -15.850 -0.203 13.236 1.00 86.31 72 LYS A O 1
ATOM 544 N N . LYS A 1 73 ? -15.626 1.957 12.632 1.00 84.56 73 LYS A N 1
ATOM 545 C CA . LYS A 1 73 ? -15.672 1.720 11.186 1.00 84.56 73 LYS A CA 1
ATOM 546 C C . LYS A 1 73 ? -14.363 1.080 10.730 1.00 84.56 73 LYS A C 1
ATOM 548 O O . LYS A 1 73 ? -14.411 0.016 10.119 1.00 84.56 73 LYS A O 1
ATOM 553 N N . ALA A 1 74 ? -13.219 1.647 11.106 1.00 82.69 74 ALA A N 1
ATOM 554 C CA . ALA A 1 74 ? -11.904 1.067 10.832 1.00 82.69 74 ALA A CA 1
ATOM 555 C C . ALA A 1 74 ? -11.774 -0.350 11.423 1.00 82.69 74 ALA A C 1
ATOM 557 O O . ALA A 1 74 ? -11.377 -1.287 10.733 1.00 82.69 74 ALA A O 1
ATOM 558 N N . LEU A 1 75 ? -12.242 -0.546 12.662 1.00 85.94 75 LEU A N 1
ATOM 559 C CA . LEU A 1 75 ? -12.269 -1.867 13.290 1.00 85.94 75 LEU A CA 1
ATOM 560 C C . LEU A 1 75 ? -13.203 -2.853 12.567 1.00 85.94 75 LEU A C 1
ATOM 562 O O . LEU A 1 75 ? -12.874 -4.031 12.451 1.00 85.94 75 LEU A O 1
ATOM 566 N N . SER A 1 76 ? -14.365 -2.403 12.079 1.00 86.75 76 SER A N 1
ATOM 567 C CA . SER A 1 76 ? -15.291 -3.269 11.336 1.00 86.75 76 SER A CA 1
ATOM 568 C C . SER A 1 76 ? -14.719 -3.748 10.002 1.00 86.75 76 SER A C 1
ATOM 570 O O . SER A 1 76 ? -14.982 -4.890 9.632 1.00 86.75 76 SER A O 1
ATOM 572 N N . LEU A 1 77 ? -13.896 -2.926 9.335 1.00 84.06 77 LEU A N 1
ATOM 573 C CA . LEU A 1 77 ? -13.186 -3.317 8.114 1.00 84.06 77 LEU A CA 1
ATOM 574 C C . LEU A 1 77 ? -12.220 -4.470 8.405 1.00 84.06 77 LEU A C 1
ATOM 576 O O . LEU A 1 77 ? -12.282 -5.501 7.750 1.00 84.06 77 LEU A O 1
ATOM 580 N N . LEU A 1 78 ? -11.400 -4.346 9.455 1.00 81.50 78 LEU A N 1
ATOM 581 C CA . LEU A 1 78 ? -10.435 -5.384 9.848 1.00 81.50 78 LEU A CA 1
ATOM 582 C C . LEU A 1 78 ? -11.087 -6.686 10.326 1.00 81.50 78 LEU A C 1
ATOM 584 O O . LEU A 1 78 ? -10.490 -7.753 10.227 1.00 81.50 78 LEU A O 1
ATOM 588 N N . ARG A 1 79 ? -12.298 -6.608 10.884 1.00 83.12 79 ARG A N 1
ATOM 589 C CA . ARG A 1 79 ? -13.020 -7.771 11.421 1.00 83.12 79 ARG A CA 1
ATOM 590 C C . ARG A 1 79 ? -13.897 -8.468 10.379 1.00 83.12 79 ARG A C 1
ATOM 592 O O . ARG A 1 79 ? -14.585 -9.434 10.720 1.00 83.12 79 ARG A O 1
ATOM 599 N N . ASN A 1 80 ? -13.921 -7.964 9.148 1.00 79.50 80 ASN A N 1
ATOM 600 C CA . ASN A 1 80 ? -14.655 -8.572 8.054 1.00 79.50 80 ASN A CA 1
ATOM 601 C C . ASN A 1 80 ? -14.031 -9.935 7.707 1.00 79.50 80 ASN A C 1
ATOM 603 O O . ASN A 1 80 ? -12.873 -10.017 7.318 1.00 79.50 80 ASN A O 1
ATOM 607 N N . LYS A 1 81 ? -14.810 -11.011 7.857 1.00 73.31 81 LYS A N 1
ATOM 608 C CA . LYS A 1 81 ? -14.354 -12.398 7.653 1.00 73.31 81 LYS A CA 1
ATOM 609 C C . LYS A 1 81 ? -14.403 -12.868 6.195 1.00 73.31 81 LYS A C 1
ATOM 611 O O . LYS A 1 81 ? -14.196 -14.049 5.945 1.00 73.31 81 LYS A O 1
ATOM 616 N N . SER A 1 82 ? -14.736 -11.986 5.254 1.00 81.75 82 SER A N 1
ATOM 617 C CA . SER A 1 82 ? -14.749 -12.328 3.822 1.00 81.75 82 SER A CA 1
ATOM 618 C C . SER A 1 82 ? -13.351 -12.415 3.204 1.0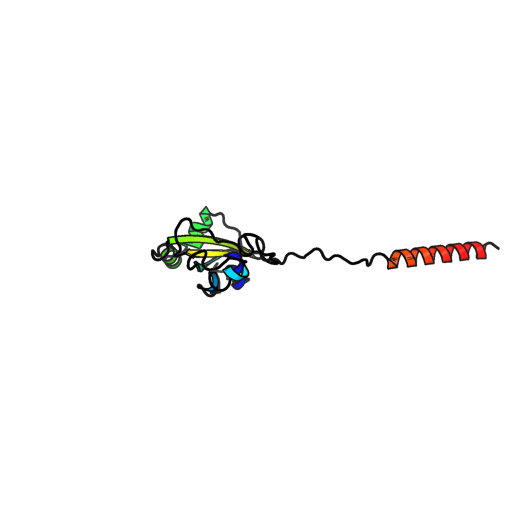0 81.75 82 SER A C 1
ATOM 620 O O . SER A 1 82 ? -13.217 -12.937 2.105 1.00 81.75 82 SER A O 1
ATOM 622 N N . HIS A 1 83 ? -12.320 -11.960 3.918 1.00 84.81 83 HIS A N 1
ATOM 623 C CA . HIS A 1 83 ? -10.933 -11.966 3.463 1.00 84.81 83 HIS A CA 1
ATOM 624 C C . HIS A 1 83 ? -10.109 -13.021 4.211 1.00 84.81 83 HIS A C 1
ATOM 626 O O . HIS A 1 83 ? -10.331 -13.266 5.400 1.00 84.81 83 HIS A O 1
ATOM 632 N N . THR A 1 84 ? -9.161 -13.646 3.515 1.00 86.50 84 THR A N 1
ATOM 633 C CA . THR A 1 84 ? -8.275 -14.699 4.038 1.00 86.50 84 THR A CA 1
ATOM 634 C C . THR A 1 84 ? -6.947 -14.141 4.538 1.00 86.50 84 THR A C 1
ATOM 636 O O . THR A 1 84 ? -6.348 -14.714 5.449 1.00 86.50 84 THR A O 1
ATOM 639 N N . GLU A 1 85 ? -6.503 -13.009 3.990 1.00 87.38 85 GLU A N 1
ATOM 640 C CA . GLU A 1 85 ? -5.244 -12.363 4.355 1.00 87.38 85 GLU A CA 1
ATOM 641 C C . GLU A 1 85 ? -5.417 -10.845 4.466 1.00 87.38 85 GLU A C 1
ATOM 643 O O . GLU A 1 85 ? -6.273 -10.236 3.818 1.00 87.38 85 GLU A O 1
ATOM 648 N N . VAL A 1 86 ? -4.577 -10.227 5.300 1.00 88.31 86 VAL A N 1
ATOM 649 C CA . VAL A 1 86 ? -4.555 -8.779 5.516 1.00 88.31 86 VAL A CA 1
ATOM 650 C C . VAL A 1 86 ? -3.121 -8.261 5.497 1.00 88.31 86 VAL A C 1
ATOM 652 O O . VAL A 1 86 ? -2.221 -8.848 6.098 1.00 88.31 86 VAL A O 1
ATOM 655 N N . GLY A 1 87 ? -2.912 -7.137 4.822 1.00 88.69 87 GLY A N 1
ATOM 656 C CA . GLY A 1 87 ? -1.651 -6.408 4.774 1.00 88.69 87 GLY A CA 1
ATOM 657 C C . GLY A 1 87 ? -1.842 -4.944 5.155 1.00 88.69 87 GLY A C 1
ATOM 658 O O . GLY A 1 87 ? -2.926 -4.383 5.005 1.00 88.69 87 GLY A O 1
ATOM 659 N N . VAL A 1 88 ? -0.781 -4.299 5.639 1.00 90.50 88 VAL A N 1
ATOM 660 C CA . VAL A 1 88 ? -0.788 -2.863 5.954 1.00 90.50 88 VAL A CA 1
ATOM 661 C C . VAL A 1 88 ? 0.314 -2.174 5.165 1.00 90.50 88 VAL A C 1
ATOM 663 O O . VAL A 1 88 ? 1.468 -2.598 5.196 1.00 90.50 88 VAL A O 1
ATOM 666 N N . GLY A 1 89 ? -0.044 -1.099 4.468 1.00 89.94 89 GLY A N 1
ATOM 667 C CA . GLY A 1 89 ? 0.886 -0.252 3.735 1.00 89.94 89 GLY A CA 1
ATOM 668 C C . GLY A 1 89 ? 1.085 1.093 4.424 1.00 89.94 89 GLY A C 1
ATOM 669 O O . GLY A 1 89 ? 0.112 1.756 4.790 1.00 89.94 89 GLY A O 1
ATOM 670 N N . LEU A 1 90 ? 2.345 1.512 4.543 1.00 90.06 90 LEU A N 1
ATOM 671 C CA . LEU A 1 90 ? 2.751 2.841 4.996 1.00 90.06 90 LEU A CA 1
ATOM 672 C C . LEU A 1 90 ? 3.531 3.535 3.884 1.00 90.06 90 LEU A C 1
ATOM 674 O O . LEU A 1 90 ? 4.536 3.007 3.411 1.00 90.06 90 LEU A O 1
ATOM 678 N N . VAL A 1 91 ? 3.113 4.744 3.515 1.00 88.56 91 VAL A N 1
ATOM 679 C CA . VAL A 1 91 ? 3.829 5.559 2.529 1.00 88.56 91 VAL A CA 1
ATOM 680 C C . VAL A 1 91 ? 4.043 6.963 3.067 1.00 88.56 91 VAL A C 1
ATOM 682 O O . VAL A 1 91 ? 3.100 7.663 3.436 1.00 88.56 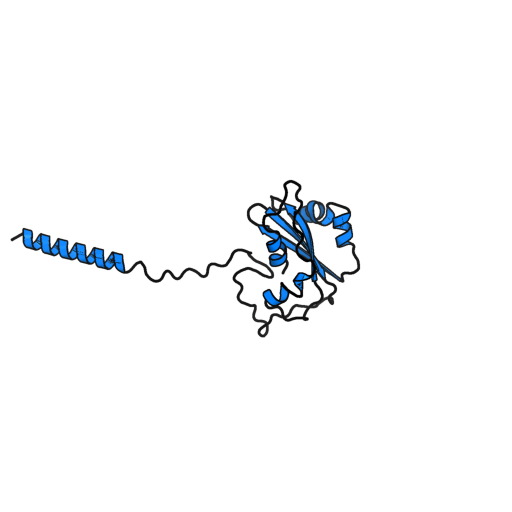91 VAL A O 1
ATOM 685 N N . GLY A 1 92 ? 5.306 7.381 3.110 1.00 87.19 92 GLY A N 1
ATOM 686 C CA . GLY A 1 92 ? 5.689 8.750 3.428 1.00 87.19 92 GLY A CA 1
ATOM 687 C C . GLY A 1 92 ? 5.647 9.628 2.182 1.00 87.19 92 GLY A C 1
ATOM 688 O O . GLY A 1 92 ? 6.291 9.325 1.180 1.00 87.19 92 GLY A O 1
ATOM 689 N N . PHE A 1 93 ? 4.928 10.741 2.258 1.00 83.62 93 PHE A N 1
ATOM 690 C CA . PHE A 1 93 ? 4.890 11.761 1.224 1.00 83.62 93 PHE A CA 1
ATOM 691 C C . PHE A 1 93 ? 5.114 13.156 1.822 1.00 83.62 93 PHE A C 1
ATOM 693 O O . PHE A 1 93 ? 4.294 13.661 2.591 1.00 83.62 93 PHE A O 1
ATOM 700 N N . HIS A 1 94 ? 6.235 13.791 1.466 1.00 81.75 94 HIS A N 1
ATOM 701 C CA . HIS A 1 94 ? 6.709 15.044 2.070 1.00 81.75 94 HIS A CA 1
ATOM 702 C C . HIS A 1 94 ? 6.655 15.028 3.611 1.00 81.75 94 HIS A C 1
ATOM 704 O O . HIS A 1 94 ? 7.485 14.392 4.250 1.00 81.75 94 HIS A O 1
ATOM 710 N N . LYS A 1 95 ? 5.688 15.740 4.208 1.00 83.25 95 LYS A N 1
ATOM 711 C CA . LYS A 1 95 ? 5.485 15.889 5.660 1.00 83.25 95 LYS A CA 1
ATOM 712 C C . LYS A 1 95 ? 4.253 15.120 6.147 1.00 83.25 95 LYS A C 1
ATOM 714 O O . LYS A 1 95 ? 3.567 15.562 7.064 1.00 83.25 95 LYS A O 1
ATOM 719 N N . SER A 1 96 ? 3.870 14.047 5.465 1.00 89.31 96 SER A N 1
ATOM 720 C CA . SER A 1 96 ? 2.705 13.243 5.828 1.00 89.31 96 SER A CA 1
ATOM 721 C C . SER A 1 96 ? 2.944 11.771 5.536 1.00 89.31 96 SER A C 1
ATOM 723 O O . SER A 1 96 ? 3.627 11.410 4.589 1.00 89.31 96 SER A O 1
ATOM 725 N N . PHE A 1 97 ? 2.368 10.923 6.368 1.00 90.56 97 PHE A N 1
ATOM 726 C CA . PHE A 1 97 ? 2.466 9.478 6.334 1.00 90.56 97 PHE A CA 1
ATOM 727 C C . PHE A 1 97 ? 1.064 8.933 6.162 1.00 90.56 97 PHE A C 1
ATOM 729 O O . PHE A 1 97 ? 0.185 9.224 6.971 1.00 90.56 97 PHE A O 1
ATOM 736 N N . PHE A 1 98 ? 0.855 8.183 5.097 1.00 91.75 98 PHE A N 1
ATOM 737 C CA . PHE A 1 98 ? -0.431 7.635 4.713 1.00 91.75 98 PHE A CA 1
ATOM 738 C C . PHE A 1 98 ? -0.452 6.144 5.010 1.00 91.75 98 PHE A C 1
ATOM 740 O O . PHE A 1 98 ? 0.535 5.445 4.778 1.00 91.75 98 PHE A O 1
ATOM 747 N N . TRP A 1 99 ? -1.590 5.682 5.510 1.00 92.06 99 TRP A N 1
ATOM 748 C CA . TRP A 1 99 ? -1.807 4.306 5.917 1.00 92.06 99 TRP A CA 1
ATOM 749 C C . TRP A 1 99 ? -2.973 3.727 5.127 1.00 92.06 99 TRP A C 1
ATOM 751 O O . TRP A 1 99 ? -4.054 4.326 5.057 1.00 92.06 99 TRP A O 1
ATOM 761 N N . CYS A 1 100 ? -2.753 2.548 4.564 1.00 91.38 100 CYS A N 1
ATOM 762 C CA . CYS A 1 100 ? -3.784 1.758 3.910 1.00 91.38 100 CYS A CA 1
ATOM 763 C C . CYS A 1 100 ? -3.773 0.330 4.451 1.00 91.38 100 CYS A C 1
ATOM 765 O O . CYS A 1 100 ? -2.742 -0.171 4.905 1.00 91.38 100 CYS A O 1
ATOM 767 N N . VAL A 1 101 ? -4.935 -0.306 4.405 1.00 91.75 101 VAL A N 1
ATOM 768 C CA . VAL A 1 101 ? -5.105 -1.728 4.683 1.00 91.75 101 VAL A CA 1
ATOM 769 C C . VAL A 1 101 ? -5.469 -2.405 3.377 1.00 91.75 101 VAL A C 1
ATOM 771 O O . VAL A 1 101 ? -6.274 -1.876 2.612 1.00 91.75 101 VAL A O 1
ATOM 774 N N . LEU A 1 102 ? -4.848 -3.548 3.132 1.00 90.69 102 LEU A N 1
ATOM 775 C CA . LEU A 1 102 ? -5.072 -4.384 1.970 1.00 90.69 102 LEU A CA 1
ATOM 776 C C . LEU A 1 102 ? -5.682 -5.696 2.429 1.00 90.69 102 LEU A C 1
ATOM 778 O O . LEU A 1 102 ? -5.211 -6.273 3.409 1.00 90.69 102 LEU A O 1
ATOM 782 N N . PHE A 1 103 ? -6.682 -6.173 1.710 1.00 90.31 103 PHE A N 1
ATOM 783 C CA . PHE A 1 103 ? -7.295 -7.465 1.952 1.00 90.31 103 PHE A CA 1
ATOM 784 C C . PHE A 1 103 ? -7.160 -8.343 0.721 1.00 90.31 103 PHE A C 1
ATOM 786 O O . PHE A 1 103 ? -7.236 -7.849 -0.397 1.00 90.31 103 PHE A O 1
ATOM 793 N N . SER A 1 104 ? -6.965 -9.637 0.939 1.00 87.56 104 SER A N 1
ATOM 794 C CA . SER A 1 104 ? -6.915 -10.644 -0.117 1.00 87.56 104 SER A CA 1
ATOM 795 C C . SER A 1 104 ? -7.927 -11.740 0.192 1.00 87.56 104 SER A C 1
ATOM 797 O O . SER A 1 104 ? -8.121 -12.101 1.356 1.00 87.56 104 SER A O 1
ATOM 799 N N . ASP A 1 105 ? -8.589 -12.248 -0.843 1.00 86.81 105 ASP A N 1
ATOM 800 C CA . ASP A 1 105 ? -9.394 -13.477 -0.807 1.00 86.81 105 ASP A CA 1
ATOM 801 C C . ASP A 1 105 ? -8.625 -14.696 -1.357 1.00 86.81 105 ASP A C 1
ATOM 803 O O . ASP A 1 105 ? -9.179 -15.786 -1.522 1.00 86.81 105 ASP A O 1
ATOM 807 N N . GLY A 1 106 ? -7.331 -14.511 -1.630 1.00 80.69 106 GLY A N 1
ATOM 808 C CA . GLY A 1 106 ? -6.450 -15.520 -2.189 1.00 80.69 106 GLY A CA 1
ATOM 809 C C . GLY A 1 106 ? -6.184 -16.702 -1.257 1.00 80.69 106 GLY A C 1
ATOM 810 O O . GLY A 1 106 ? -6.555 -16.742 -0.079 1.00 80.69 106 GLY A O 1
ATOM 811 N N . LYS A 1 107 ? -5.496 -17.705 -1.805 1.00 82.00 107 LYS A N 1
ATOM 812 C CA . LYS A 1 107 ? -5.026 -18.851 -1.023 1.00 82.00 107 LYS A CA 1
ATOM 813 C C . LYS A 1 107 ? -3.854 -18.432 -0.143 1.00 82.00 107 LYS A C 1
ATOM 815 O O . LYS A 1 107 ? -2.910 -17.810 -0.631 1.00 82.00 107 LYS A O 1
ATOM 820 N N . THR A 1 108 ? -3.881 -18.874 1.110 1.00 77.06 108 THR A N 1
ATOM 821 C CA . THR A 1 108 ? -2.734 -18.748 2.008 1.00 77.06 108 THR A CA 1
ATOM 822 C C . THR A 1 108 ? -1.518 -19.471 1.423 1.00 77.06 108 THR A C 1
ATOM 824 O O . THR A 1 108 ? -1.655 -20.524 0.796 1.00 77.06 108 THR A O 1
ATOM 827 N N . ASN A 1 109 ? -0.324 -18.903 1.618 1.00 75.69 109 ASN A N 1
ATOM 828 C CA . ASN A 1 109 ? 0.945 -19.373 1.033 1.00 75.69 109 ASN A CA 1
ATOM 829 C C . ASN A 1 109 ? 1.031 -19.269 -0.502 1.00 75.69 109 ASN A C 1
ATOM 831 O O . ASN A 1 109 ? 1.755 -20.039 -1.134 1.00 75.69 109 ASN A O 1
ATOM 835 N N . SER A 1 110 ? 0.308 -18.329 -1.109 1.00 76.88 110 SER A N 1
ATOM 836 C CA . SER A 1 110 ? 0.544 -17.950 -2.504 1.00 76.88 110 SER A CA 1
ATOM 837 C C . SER A 1 110 ? 1.645 -16.888 -2.594 1.00 76.88 110 SER A C 1
ATOM 839 O O . SER A 1 110 ? 1.826 -16.072 -1.692 1.00 76.88 110 SER A O 1
ATOM 841 N N . THR A 1 111 ? 2.415 -16.917 -3.680 1.00 77.69 111 THR A N 1
ATOM 842 C CA . THR A 1 111 ? 3.352 -15.847 -4.035 1.00 77.69 111 THR A CA 1
ATOM 843 C C . THR A 1 111 ? 2.950 -15.301 -5.388 1.00 77.69 111 THR A C 1
ATOM 845 O O . THR A 1 111 ? 2.557 -16.062 -6.270 1.00 77.69 111 THR A O 1
ATOM 848 N N . PHE A 1 112 ? 3.076 -13.989 -5.559 1.00 80.69 112 PHE A N 1
ATOM 849 C CA . PHE A 1 112 ? 2.989 -13.408 -6.886 1.00 80.69 112 PHE A CA 1
ATOM 850 C C . PHE A 1 112 ? 4.203 -13.855 -7.708 1.00 80.69 112 PHE A C 1
ATOM 852 O O . PHE A 1 112 ? 5.310 -13.983 -7.170 1.00 80.69 112 PHE A O 1
ATOM 859 N N . VAL A 1 113 ? 3.984 -14.107 -8.994 1.00 86.38 113 VAL A N 1
ATOM 860 C CA . VAL A 1 113 ? 5.056 -14.385 -9.954 1.00 86.38 113 VAL A CA 1
ATOM 861 C C . VAL A 1 113 ? 5.287 -13.113 -10.748 1.00 86.38 113 VAL A C 1
ATOM 863 O O . VAL A 1 113 ? 4.336 -12.447 -11.154 1.00 86.38 113 VAL A O 1
ATOM 866 N N . LEU A 1 114 ? 6.552 -12.733 -10.891 1.00 85.75 114 LEU A N 1
ATOM 867 C CA . LEU A 1 114 ? 6.908 -11.608 -11.740 1.00 85.75 114 LEU A CA 1
ATOM 868 C C . LEU A 1 114 ? 6.886 -12.069 -13.196 1.00 85.75 114 LEU A C 1
ATOM 870 O O . LEU A 1 114 ? 7.329 -13.180 -13.496 1.00 85.75 114 LEU A O 1
ATOM 874 N N . ASP A 1 115 ? 6.400 -11.196 -14.070 1.00 80.06 115 ASP A N 1
ATOM 875 C CA . ASP A 1 115 ? 6.508 -11.356 -15.515 1.00 80.06 115 ASP A CA 1
ATOM 876 C C . ASP A 1 115 ? 7.983 -11.548 -15.928 1.00 80.06 115 ASP A C 1
ATOM 878 O O . ASP A 1 115 ? 8.906 -11.329 -15.143 1.00 80.06 115 ASP A O 1
ATOM 882 N N . ASP A 1 116 ? 8.218 -11.965 -17.173 1.00 79.06 116 ASP A N 1
ATOM 883 C CA . ASP A 1 116 ? 9.571 -12.112 -17.738 1.00 79.06 116 ASP A CA 1
ATOM 884 C C . ASP A 1 116 ? 10.468 -13.092 -16.946 1.00 79.06 116 ASP A C 1
ATOM 886 O O . ASP A 1 116 ? 11.576 -12.785 -16.513 1.00 79.06 116 ASP A O 1
ATOM 890 N N . HIS A 1 117 ? 9.961 -14.312 -16.724 1.00 76.81 117 HIS A N 1
ATOM 891 C CA . HIS A 1 117 ? 10.684 -15.412 -16.064 1.00 76.81 117 HIS A CA 1
ATOM 892 C C . HIS A 1 117 ? 11.135 -15.126 -14.620 1.00 76.81 117 HIS A C 1
ATOM 894 O O . HIS A 1 117 ? 12.074 -15.755 -14.122 1.00 76.81 117 HIS A O 1
ATOM 900 N N . GLY A 1 118 ? 10.447 -14.220 -13.922 1.00 72.62 118 GLY A N 1
ATOM 901 C CA . GLY A 1 118 ? 10.798 -13.825 -12.562 1.00 72.62 118 GLY A CA 1
ATOM 902 C C . GLY A 1 118 ? 11.726 -12.610 -12.489 1.00 72.62 118 GLY A C 1
ATOM 903 O O . GLY A 1 118 ? 12.102 -12.216 -11.380 1.00 72.62 118 GLY A O 1
ATOM 904 N N . GLU A 1 119 ? 12.098 -12.003 -13.622 1.00 74.44 119 GLU A N 1
ATOM 905 C CA . GLU A 1 119 ? 12.821 -10.734 -13.621 1.00 74.44 119 GLU A CA 1
ATOM 906 C C . GLU A 1 119 ? 11.871 -9.571 -13.309 1.00 74.44 119 GLU A C 1
ATOM 908 O O . GLU A 1 119 ? 10.898 -9.293 -14.003 1.00 74.44 119 GLU A O 1
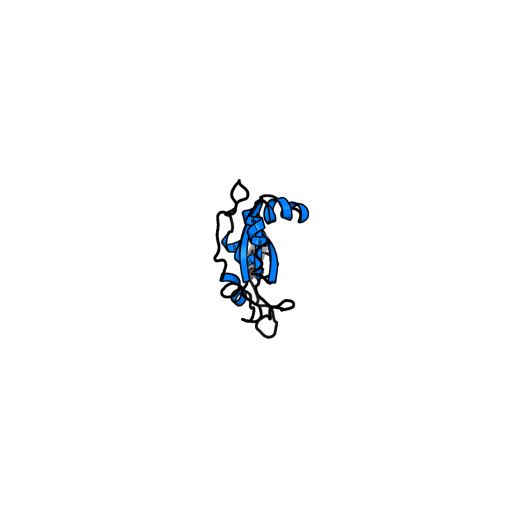ATOM 913 N N . GLY A 1 120 ? 12.161 -8.840 -12.231 1.00 70.81 120 GLY A N 1
ATOM 914 C CA . GLY A 1 120 ? 11.384 -7.655 -11.886 1.00 70.81 120 GLY A CA 1
ATOM 915 C C . GLY A 1 120 ? 11.491 -6.580 -12.964 1.00 70.81 120 GLY A C 1
ATOM 916 O O . GLY A 1 120 ? 12.590 -6.210 -13.383 1.00 70.81 120 GLY A O 1
ATOM 917 N N . ILE A 1 121 ? 10.351 -6.018 -13.367 1.00 76.00 121 ILE A N 1
ATOM 918 C CA . ILE A 1 121 ? 10.332 -4.943 -14.358 1.00 76.00 121 ILE A CA 1
ATOM 919 C C . ILE A 1 121 ? 11.157 -3.734 -13.891 1.00 76.00 121 ILE A C 1
ATOM 921 O O . ILE A 1 121 ? 11.211 -3.392 -12.705 1.00 76.00 121 ILE A O 1
ATOM 925 N N . ARG A 1 122 ? 11.791 -3.030 -14.835 1.00 73.62 122 ARG A N 1
ATOM 926 C CA . ARG A 1 122 ? 12.490 -1.773 -14.535 1.00 73.62 122 ARG A CA 1
ATOM 927 C C . ARG A 1 122 ? 11.482 -0.665 -14.280 1.00 73.62 122 ARG A C 1
ATOM 929 O O . ARG A 1 122 ? 10.845 -0.168 -15.205 1.00 73.62 122 ARG A O 1
ATOM 936 N N . GLN A 1 123 ? 11.379 -0.229 -13.031 1.00 68.88 123 GLN A N 1
ATOM 937 C CA . GLN A 1 123 ? 10.409 0.787 -12.645 1.00 68.88 123 GLN A CA 1
ATOM 938 C C . GLN A 1 123 ? 11.086 2.121 -12.361 1.00 68.88 123 GLN A C 1
ATOM 940 O O . GLN A 1 123 ? 12.046 2.207 -11.599 1.00 68.88 123 GLN A O 1
ATOM 945 N N . LYS A 1 124 ? 10.539 3.197 -12.936 1.00 66.56 124 LYS A N 1
ATOM 946 C CA . LYS A 1 124 ? 10.938 4.560 -12.559 1.00 66.56 124 LYS A CA 1
ATOM 947 C C . LYS A 1 124 ? 10.398 4.947 -11.179 1.00 66.56 124 LYS A C 1
ATOM 949 O O . LYS A 1 124 ? 11.021 5.773 -10.524 1.00 66.56 124 LYS A O 1
ATOM 954 N N . LYS A 1 125 ? 9.274 4.362 -10.748 1.00 73.31 125 LYS A N 1
ATOM 955 C CA . LYS A 1 125 ? 8.631 4.545 -9.433 1.00 73.31 125 LYS A CA 1
ATOM 956 C C . LYS A 1 125 ? 8.395 3.182 -8.787 1.00 73.31 125 LYS A C 1
ATOM 958 O O . LYS A 1 125 ? 8.076 2.246 -9.503 1.00 73.31 125 LYS A O 1
ATOM 963 N N . GLY A 1 126 ? 8.521 3.059 -7.468 1.00 75.94 126 GLY A N 1
ATOM 964 C CA . GLY A 1 126 ? 8.383 1.757 -6.806 1.00 75.94 126 GLY A CA 1
ATOM 965 C C . GLY A 1 126 ? 6.976 1.138 -6.895 1.00 75.94 126 GLY A C 1
ATOM 966 O O . GLY A 1 126 ? 5.968 1.839 -6.895 1.00 75.94 126 GLY A O 1
ATOM 967 N N . CYS A 1 127 ? 6.908 -0.193 -6.902 1.00 80.62 127 CYS A N 1
ATOM 968 C CA . CYS A 1 127 ? 5.652 -0.949 -6.840 1.00 80.62 127 CYS A CA 1
ATOM 969 C C . CYS A 1 127 ? 5.386 -1.641 -5.508 1.00 80.62 127 CYS A C 1
ATOM 971 O O . CYS A 1 127 ? 4.279 -1.575 -4.963 1.00 80.62 127 CYS A O 1
ATOM 973 N N . PHE A 1 128 ? 6.380 -2.358 -4.991 1.00 77.00 128 PHE A N 1
ATOM 974 C CA . PHE A 1 128 ? 6.240 -3.196 -3.801 1.00 77.00 128 PHE A CA 1
ATOM 975 C C . PHE A 1 128 ? 6.678 -2.427 -2.561 1.00 77.00 128 PHE A C 1
ATOM 977 O O . PHE A 1 128 ? 5.841 -2.071 -1.734 1.00 77.00 128 PHE A O 1
ATOM 984 N N . SER A 1 129 ? 7.965 -2.092 -2.530 1.00 69.88 129 SER A N 1
ATOM 985 C CA . SER A 1 129 ? 8.635 -1.311 -1.496 1.00 69.88 129 SER A CA 1
ATOM 986 C C . SER A 1 129 ? 9.589 -0.332 -2.170 1.00 69.88 129 SER A C 1
ATOM 988 O O . SER A 1 129 ? 10.158 -0.641 -3.216 1.00 69.88 129 SER A O 1
ATOM 990 N N . GLY A 1 130 ? 9.770 0.849 -1.585 1.00 70.31 130 GLY A N 1
ATOM 991 C CA . GLY A 1 130 ? 10.688 1.858 -2.106 1.00 70.31 130 GLY A CA 1
ATOM 992 C C . GLY A 1 130 ? 10.065 3.244 -2.175 1.00 70.31 130 GLY A C 1
ATOM 993 O O . GLY A 1 130 ? 9.123 3.567 -1.454 1.00 70.31 130 GLY A O 1
ATOM 994 N N . SER A 1 131 ? 10.636 4.083 -3.031 1.00 69.00 131 SER A N 1
ATOM 995 C CA . SER A 1 131 ? 10.252 5.484 -3.178 1.00 69.00 131 SER A CA 1
ATOM 996 C C . SER A 1 131 ? 9.280 5.675 -4.350 1.00 69.00 131 SER A C 1
ATOM 998 O O . SER A 1 131 ? 9.457 5.084 -5.415 1.00 69.00 131 SER A O 1
ATOM 1000 N N . THR A 1 132 ? 8.292 6.560 -4.182 1.00 69.88 132 THR A N 1
ATOM 1001 C CA . THR A 1 132 ? 7.439 7.059 -5.281 1.00 69.88 132 THR A CA 1
ATOM 1002 C C . THR A 1 132 ? 8.147 8.097 -6.154 1.00 69.88 132 THR A C 1
ATOM 1004 O O . THR A 1 132 ? 7.615 8.520 -7.180 1.00 69.88 132 THR A O 1
ATOM 1007 N N . TYR A 1 133 ? 9.310 8.595 -5.728 1.00 73.00 133 TYR A N 1
ATOM 1008 C CA . TYR A 1 133 ? 10.092 9.533 -6.522 1.00 73.00 133 TYR A CA 1
ATOM 1009 C C . TYR A 1 133 ? 10.661 8.811 -7.733 1.00 73.00 133 TYR A C 1
ATOM 1011 O O . TYR A 1 133 ? 11.166 7.693 -7.621 1.00 73.00 133 TYR A O 1
ATOM 1019 N N . THR A 1 134 ? 10.576 9.474 -8.884 1.00 70.69 134 THR A N 1
ATOM 1020 C CA . THR A 1 134 ? 11.182 8.975 -10.109 1.00 70.69 134 THR A CA 1
ATOM 1021 C C . THR A 1 134 ? 12.680 8.857 -9.903 1.00 70.69 134 THR A C 1
ATOM 1023 O O . THR A 1 134 ? 13.327 9.857 -9.588 1.00 70.69 134 THR A O 1
ATOM 1026 N N . CYS A 1 135 ? 13.230 7.661 -10.099 1.00 68.56 135 CYS A N 1
ATOM 1027 C CA . CYS A 1 135 ? 14.672 7.506 -10.182 1.00 68.56 135 CYS A CA 1
ATOM 1028 C C . CYS A 1 135 ? 15.160 8.340 -11.375 1.00 68.56 135 CYS A C 1
ATOM 1030 O O . CYS A 1 135 ? 14.801 8.060 -12.523 1.00 68.56 135 CYS A O 1
ATOM 1032 N N . SER A 1 136 ? 15.899 9.416 -11.100 1.00 67.19 136 SER A N 1
ATOM 1033 C CA . SER A 1 136 ? 16.631 10.134 -12.134 1.00 67.19 136 SER A CA 1
ATOM 1034 C C . SER A 1 136 ? 17.746 9.204 -12.580 1.00 67.19 136 SER A C 1
ATOM 1036 O O . SER A 1 136 ? 18.725 9.026 -11.854 1.00 67.19 136 SER A O 1
ATOM 1038 N N . ASP A 1 137 ? 17.581 8.582 -13.745 1.00 59.12 137 ASP A N 1
ATOM 1039 C CA . ASP A 1 137 ? 18.724 8.018 -14.452 1.00 59.12 137 ASP A CA 1
ATOM 1040 C C . ASP A 1 137 ? 19.743 9.155 -14.543 1.00 59.12 137 ASP A C 1
ATOM 1042 O O . ASP A 1 137 ? 19.375 10.250 -14.980 1.00 59.12 137 ASP A O 1
ATOM 1046 N N . GLY A 1 138 ? 20.935 8.968 -13.967 1.00 52.41 138 GLY A N 1
ATOM 1047 C CA . GLY A 1 138 ? 21.908 10.046 -13.829 1.00 52.41 138 GLY A CA 1
ATOM 1048 C C . GLY A 1 138 ? 22.065 10.704 -15.187 1.00 52.41 138 GLY A C 1
ATOM 1049 O O . GLY A 1 138 ? 22.451 10.028 -16.141 1.00 52.41 138 GLY A O 1
ATOM 1050 N N . GLU A 1 139 ? 21.675 11.978 -15.296 1.00 46.72 139 GLU A N 1
ATOM 1051 C CA . GLU A 1 139 ? 21.733 12.705 -16.553 1.00 46.72 139 GLU A CA 1
ATOM 1052 C C . GLU A 1 139 ? 23.185 12.615 -17.008 1.00 46.72 139 GLU A C 1
ATOM 1054 O O . GLU A 1 139 ? 24.078 13.213 -16.402 1.00 46.72 139 GLU A O 1
ATOM 1059 N N . LYS A 1 140 ? 23.453 11.770 -18.013 1.00 48.72 140 LYS A N 1
ATOM 1060 C CA . LYS A 1 140 ? 24.757 11.714 -18.658 1.00 48.72 140 LYS A CA 1
ATOM 1061 C C . LYS A 1 140 ? 24.879 13.052 -19.351 1.00 48.72 140 LYS A C 1
ATOM 1063 O O . LYS A 1 140 ? 24.489 13.188 -20.509 1.00 48.72 140 LYS A O 1
ATOM 1068 N N . THR A 1 141 ? 25.356 14.042 -18.606 1.00 46.59 141 THR A N 1
ATOM 1069 C CA . THR A 1 141 ? 25.759 15.343 -19.099 1.00 46.59 141 THR A CA 1
ATOM 1070 C C . THR A 1 141 ? 26.794 15.052 -20.168 1.00 46.59 141 THR A C 1
ATOM 1072 O O . THR A 1 141 ? 27.969 14.802 -19.905 1.00 46.59 141 THR A O 1
ATOM 1075 N N . LYS A 1 142 ? 26.325 14.979 -21.415 1.00 49.09 142 LYS A N 1
ATOM 1076 C CA . LYS A 1 142 ? 27.188 14.912 -22.578 1.00 49.09 142 LYS A CA 1
ATOM 1077 C C . LYS A 1 142 ? 27.912 16.249 -22.618 1.00 49.09 142 LYS A C 1
ATOM 1079 O O . LYS A 1 142 ? 27.399 17.226 -23.144 1.00 49.09 142 LYS A O 1
ATOM 1084 N N . THR A 1 143 ? 29.090 16.274 -21.998 1.00 53.78 143 THR A N 1
ATOM 1085 C CA . THR A 1 143 ? 30.243 17.060 -22.437 1.00 53.78 143 THR A CA 1
ATOM 1086 C C . THR A 1 143 ? 29.925 18.510 -22.812 1.00 53.78 143 THR A C 1
ATOM 1088 O O . THR A 1 143 ? 30.111 18.922 -23.950 1.00 53.78 143 THR A O 1
ATOM 1091 N N . GLY A 1 144 ? 29.525 19.311 -21.822 1.00 50.09 144 GLY A N 1
ATOM 1092 C CA . GLY A 1 144 ? 29.631 20.774 -21.890 1.00 50.09 144 GLY A CA 1
ATOM 1093 C C . GLY A 1 144 ? 31.019 21.304 -21.494 1.00 50.09 144 GLY A C 1
ATOM 1094 O O . GLY A 1 144 ? 31.279 22.494 -21.618 1.00 50.09 144 GLY A O 1
ATOM 1095 N N . LEU A 1 145 ? 31.931 20.439 -21.027 1.00 49.62 145 LEU A N 1
ATOM 1096 C CA . LEU A 1 145 ? 33.253 20.849 -20.528 1.00 49.62 145 LEU A CA 1
ATOM 1097 C C . LEU A 1 145 ? 34.327 21.025 -21.621 1.00 49.62 145 LEU A C 1
ATOM 1099 O O . LEU A 1 145 ? 35.439 21.449 -21.316 1.00 49.62 145 LEU A O 1
ATOM 1103 N N . SER A 1 146 ? 34.030 20.707 -22.886 1.00 52.62 146 SER A N 1
ATOM 1104 C CA . SER A 1 146 ? 35.048 20.736 -23.948 1.00 52.62 146 SER A CA 1
ATOM 1105 C C . SER A 1 146 ? 35.246 22.117 -24.584 1.00 52.62 146 SER A C 1
ATOM 1107 O O . SER A 1 146 ? 36.328 22.389 -25.097 1.00 52.62 146 SER A O 1
ATOM 1109 N N . PHE A 1 147 ? 34.246 23.004 -24.550 1.00 53.53 147 PHE A N 1
ATOM 1110 C CA . PHE A 1 147 ? 34.331 24.292 -25.254 1.00 53.53 147 PHE A CA 1
ATOM 1111 C C . PHE A 1 147 ? 35.086 25.377 -24.468 1.00 53.53 147 PHE A C 1
ATOM 1113 O O . PHE A 1 147 ? 35.815 26.160 -25.075 1.00 53.53 147 PHE A O 1
ATOM 1120 N N . CYS A 1 148 ? 35.002 25.399 -23.131 1.00 59.91 148 CYS A N 1
ATOM 1121 C CA . CYS A 1 148 ? 35.706 26.409 -22.325 1.00 59.91 148 CYS A CA 1
ATOM 1122 C C . CYS A 1 148 ? 37.232 26.239 -22.351 1.00 59.91 148 CYS A C 1
ATOM 1124 O O . CYS A 1 148 ? 37.956 27.228 -22.412 1.00 59.91 148 CYS A O 1
ATOM 1126 N N . ASN A 1 149 ? 37.730 24.999 -22.357 1.00 60.47 149 ASN A N 1
ATOM 1127 C CA . ASN A 1 149 ? 39.173 24.748 -22.328 1.00 60.47 149 ASN A CA 1
ATOM 1128 C C . ASN A 1 149 ? 39.864 25.158 -23.637 1.00 60.47 149 ASN A C 1
ATOM 1130 O O . ASN A 1 149 ? 40.951 25.725 -23.596 1.00 60.47 149 ASN A O 1
ATOM 1134 N N . ILE A 1 150 ? 39.223 24.943 -24.791 1.00 69.69 150 ILE A N 1
ATOM 1135 C CA . ILE A 1 150 ? 39.796 25.316 -26.095 1.00 69.69 150 ILE A CA 1
ATOM 1136 C C . ILE A 1 150 ? 39.867 26.843 -26.242 1.00 69.69 150 ILE A C 1
ATOM 1138 O O . ILE A 1 150 ? 40.892 27.370 -26.670 1.00 69.69 150 ILE A O 1
ATOM 1142 N N . LEU A 1 151 ? 38.815 27.562 -25.832 1.00 74.12 151 LEU A N 1
ATOM 1143 C CA . LEU A 1 151 ? 38.798 29.029 -25.867 1.00 74.12 151 LEU A CA 1
ATOM 1144 C C . LEU A 1 151 ? 39.834 29.640 -24.913 1.00 74.12 151 LEU A C 1
ATOM 1146 O O . LEU A 1 151 ? 40.531 30.578 -25.293 1.00 74.12 151 LEU A O 1
ATOM 1150 N N . MET A 1 152 ? 39.994 29.078 -23.710 1.00 74.44 152 MET A N 1
ATOM 1151 C CA . MET A 1 152 ? 41.003 29.538 -22.749 1.00 74.44 152 MET A CA 1
ATOM 1152 C C . MET A 1 152 ? 42.434 29.321 -23.257 1.00 74.44 152 MET A C 1
ATOM 1154 O O . MET A 1 152 ? 43.253 30.235 -23.179 1.00 74.44 152 MET A O 1
ATOM 1158 N N . VAL A 1 153 ? 42.738 28.151 -23.828 1.00 81.19 153 VAL A N 1
ATOM 1159 C CA . VAL A 1 153 ? 44.066 27.876 -24.408 1.00 81.19 153 VAL A CA 1
ATOM 1160 C C . VAL A 1 153 ? 44.339 28.781 -25.615 1.00 81.19 153 VAL A C 1
ATOM 1162 O O . VAL A 1 153 ? 45.442 29.311 -25.739 1.00 81.19 153 VAL A O 1
ATOM 1165 N N . GLY A 1 154 ? 43.336 29.025 -26.464 1.00 82.50 154 GLY A N 1
ATOM 1166 C CA . GLY A 1 154 ? 43.455 29.950 -27.594 1.00 82.50 154 GLY A CA 1
ATOM 1167 C C . GLY A 1 154 ? 43.778 31.384 -27.165 1.00 82.50 154 GLY A C 1
ATOM 1168 O O . GLY A 1 154 ? 44.674 32.007 -27.732 1.00 82.50 154 GLY A O 1
ATOM 1169 N N . LEU A 1 155 ? 43.113 31.897 -26.125 1.00 83.75 155 LEU A N 1
ATOM 1170 C CA . LEU A 1 155 ? 43.369 33.242 -25.597 1.00 83.75 155 LEU A CA 1
ATOM 1171 C C . LEU A 1 155 ? 44.762 33.372 -24.965 1.00 83.75 155 LEU A C 1
ATOM 1173 O O . LEU A 1 155 ? 45.434 34.381 -25.180 1.00 83.75 155 LEU A O 1
ATOM 1177 N N . LEU A 1 156 ? 45.227 32.348 -24.242 1.00 83.81 156 LEU A N 1
ATOM 1178 C CA . LEU A 1 156 ? 46.583 32.323 -23.682 1.00 83.81 156 LEU A CA 1
ATOM 1179 C C . LEU A 1 156 ? 47.657 32.286 -24.777 1.00 83.81 156 LEU A C 1
ATOM 1181 O O . LEU A 1 156 ? 48.673 32.969 -24.664 1.00 83.81 156 LEU A O 1
ATOM 1185 N N . TYR A 1 157 ? 47.419 31.540 -25.858 1.00 85.50 157 TYR A N 1
ATOM 1186 C CA . TYR A 1 157 ? 48.335 31.489 -26.996 1.00 85.50 157 TYR A CA 1
ATOM 1187 C C . TYR A 1 157 ? 48.413 32.834 -27.731 1.00 85.50 157 TYR A C 1
ATOM 1189 O O . TYR A 1 157 ? 49.505 33.310 -28.039 1.00 85.50 157 TYR A O 1
ATOM 1197 N N . ILE A 1 158 ? 47.274 33.497 -27.954 1.00 86.31 158 ILE A N 1
ATOM 1198 C CA . ILE A 1 158 ? 47.235 34.840 -28.554 1.00 86.31 158 ILE A CA 1
ATOM 1199 C C . ILE A 1 158 ? 47.956 35.854 -27.657 1.00 86.31 158 ILE A C 1
ATOM 1201 O O . ILE A 1 158 ? 48.750 36.650 -28.155 1.00 86.31 158 ILE A O 1
ATOM 1205 N N . TYR A 1 159 ? 47.738 35.803 -26.339 1.00 87.06 159 TYR A N 1
ATOM 1206 C CA . TYR A 1 159 ? 48.444 36.660 -25.384 1.00 87.06 159 TYR A CA 1
ATOM 1207 C C . TYR A 1 159 ? 49.967 36.459 -25.437 1.00 87.06 159 TYR A C 1
ATOM 1209 O O . TYR A 1 159 ? 50.715 37.436 -25.455 1.00 87.06 159 TYR A O 1
ATOM 1217 N N . TYR A 1 160 ? 50.426 35.208 -25.528 1.00 85.31 160 TYR A N 1
ATOM 1218 C CA . TYR A 1 160 ? 51.848 34.883 -25.654 1.00 85.31 160 TYR A CA 1
ATOM 1219 C C . TYR A 1 160 ? 52.466 35.428 -26.954 1.00 85.31 160 TYR A C 1
ATOM 1221 O O . TYR A 1 160 ? 53.550 36.012 -26.930 1.00 85.31 160 TYR A O 1
ATOM 1229 N N . ILE A 1 161 ? 51.764 35.303 -28.087 1.00 81.31 161 ILE A N 1
ATOM 1230 C CA . ILE A 1 161 ? 52.218 35.874 -29.366 1.00 81.31 161 ILE A CA 1
ATOM 1231 C C . ILE A 1 161 ? 52.283 37.404 -29.298 1.00 81.31 161 ILE A C 1
ATOM 1233 O O . ILE A 1 161 ? 53.251 37.990 -29.781 1.00 81.31 161 ILE A O 1
ATOM 1237 N N . LEU A 1 162 ? 51.300 38.051 -28.665 1.00 77.19 162 LEU A N 1
ATOM 1238 C CA . LEU A 1 162 ? 51.316 39.501 -28.471 1.00 77.19 162 LEU A CA 1
ATOM 1239 C C . LEU A 1 162 ? 52.507 39.932 -27.605 1.00 77.19 162 LEU A C 1
ATOM 1241 O O . LEU A 1 162 ? 53.221 40.846 -28.003 1.00 77.19 162 LEU A O 1
ATOM 1245 N N . GLN A 1 163 ? 52.791 39.257 -26.485 1.00 76.69 163 GLN A N 1
ATOM 1246 C CA . GLN A 1 163 ? 53.970 39.568 -25.660 1.00 76.69 163 GLN A CA 1
ATOM 1247 C C . GLN A 1 163 ? 55.290 39.477 -26.439 1.00 76.69 163 GLN A C 1
ATOM 1249 O O . GLN A 1 163 ? 56.134 40.356 -26.284 1.00 76.69 163 GLN A O 1
ATOM 1254 N N . ASN A 1 164 ? 55.461 38.468 -27.299 1.00 69.94 164 ASN A N 1
ATOM 1255 C CA . ASN A 1 164 ? 56.664 38.347 -28.129 1.00 69.94 164 ASN A CA 1
ATOM 1256 C C . ASN A 1 164 ? 56.760 39.436 -29.213 1.00 69.94 164 ASN A C 1
ATOM 1258 O O . ASN A 1 164 ? 57.864 39.855 -29.543 1.00 69.94 164 ASN A O 1
ATOM 1262 N N . PHE A 1 165 ? 55.635 39.926 -29.745 1.00 65.75 165 PHE A N 1
ATOM 1263 C CA . PHE A 1 165 ? 55.628 41.031 -30.714 1.00 65.75 165 PHE A CA 1
ATOM 1264 C C . PHE A 1 165 ? 55.887 42.402 -30.076 1.00 65.75 165 PHE A C 1
ATOM 1266 O O . PHE A 1 165 ? 56.483 43.260 -30.718 1.00 65.75 165 PHE A O 1
ATOM 1273 N N . TYR A 1 166 ? 55.469 42.616 -28.824 1.00 58.50 166 TYR A N 1
ATOM 1274 C CA . TYR A 1 166 ? 55.718 43.866 -28.092 1.00 58.50 166 TYR A CA 1
ATOM 1275 C C . TYR A 1 166 ? 57.154 43.999 -27.560 1.00 58.50 166 TYR A C 1
ATOM 1277 O O . TYR A 1 166 ? 57.510 45.064 -27.061 1.00 58.50 166 TYR A O 1
ATOM 1285 N N . HIS A 1 167 ? 57.969 42.942 -27.652 1.00 55.25 167 HIS A N 1
ATOM 1286 C CA . HIS A 1 167 ? 59.360 42.941 -27.194 1.00 55.25 167 HIS A CA 1
ATOM 1287 C C . HIS A 1 167 ? 60.401 43.006 -28.331 1.00 55.25 167 HIS A C 1
ATOM 1289 O O . HIS A 1 167 ? 61.588 42.793 -28.068 1.00 55.25 167 HIS A O 1
ATOM 1295 N N . CYS A 1 168 ? 59.967 43.334 -29.556 1.00 48.00 168 CYS A N 1
ATOM 1296 C CA . CYS A 1 168 ? 60.817 43.747 -30.678 1.00 48.00 168 CYS A CA 1
ATOM 1297 C C . CYS A 1 168 ? 60.864 45.272 -30.812 1.00 48.00 168 CYS A C 1
ATOM 1299 O O . CYS A 1 168 ? 59.789 45.905 -30.712 1.00 48.00 168 CYS A O 1
#

Sequence (168 aa):
MALQYVELCKGNCSTGNAVNCKPPEDDFTEVFAPNCGVELPTFGTITGHMVGCKTKYLEPSRAFSDVLVKDKKALSLLRNKSHTEVGVGLVGFHKSFFWCVLFSDGKTNSTFVLDDHGEGIRQKKGCFSGSTYTCSDGEKTKTGLSFCNILMVGLLYIYYILQNFYHC